Protein AF-A0A246BIR4-F1 (afdb_monomer)

Secondary structure (DSSP, 8-state):
-PPPHHHHHHHHHHHHHHTT-PPPHHHHHHHHHHHHHH--HHHHHHHHHHHHHH-SSPPPHHHHHHHHH---THHHHHHHHHHHHHHHHHTTS-SS-TT-HHHHHHHHHTTT--GGGS-GGGHHHHHHHHHHHHHHHHHHHHHHHSPPPTT----------

Nearest PDB structures (foldseek):
  7f9l-assembly2_B  TM=3.012E-01  e=2.178E+00  Plasmodium falciparum 3D7
  7f9k-assembly1_A  TM=2.376E-01  e=3.787E+00  Plasmodium falciparum 3D7
  4uiq-assembly2_A  TM=1.771E-01  e=5.956E+00  Bordetella pertussis Tohama I
  8a74-assembly1_B  TM=1.948E-01  e=8.469E+00  Phaedon cochleariae
  8wkn-assembly1_B  TM=1.681E-01  e=9.849E+00  Bacillus subtilis

Sequence (161 aa):
MPFSDAQFAAAWTVLEDRFSRKHNAQTVKIYRDILTAELTETQFADACRAAFRLDTFFPSPQRLIDLGTGSQGFHLQAIAAWDTCMDRMRRGEQITEPGSLERRLLNSVTHGQPLGHVETKQLDFLKKEFVTRYTSELAQQAAARTPALPGAPVEAPRVLQ

Organism: NCBI:txid223556

Mean predicted aligned error: 11.33 Å

Radius of gyration: 19.95 Å; Cα contacts (8 Å, |Δi|>4): 134; chains: 1; bounding box: 44×52×53 Å

Solvent-accessible surface area (backbone atoms only — not comparable to full-atom values): 9365 Å² total; per-residue (Å²): 104,62,57,51,71,69,56,50,51,56,55,48,52,54,49,29,60,77,61,75,46,89,74,57,73,65,58,52,48,52,45,48,58,53,46,50,76,78,31,39,38,70,26,45,56,48,7,52,54,46,42,71,74,72,48,94,60,82,73,51,66,67,53,37,50,22,53,28,71,68,44,60,54,55,59,54,49,24,47,53,53,50,52,51,30,52,51,27,48,75,70,72,45,81,49,54,57,87,93,36,69,65,40,56,46,48,33,60,68,48,74,65,47,60,75,92,75,56,61,74,90,48,47,68,58,43,51,51,54,42,25,53,51,44,23,49,52,51,51,50,52,53,55,71,68,46,79,77,70,92,80,69,79,80,80,69,82,81,76,85,125

pLDDT: mean 83.1, std 14.07, range [37.5, 94.5]

Structure (mmCIF, N/CA/C/O backbone):
data_AF-A0A246BIR4-F1
#
_entry.id   AF-A0A246BIR4-F1
#
loop_
_atom_site.group_PDB
_atom_site.id
_atom_site.type_symbol
_atom_site.label_atom_id
_atom_site.label_alt_id
_atom_site.label_comp_id
_atom_site.label_asym_id
_atom_site.label_entity_id
_atom_site.label_seq_id
_atom_site.pdbx_PDB_ins_code
_atom_site.Cartn_x
_atom_site.Cartn_y
_atom_site.Cartn_z
_atom_site.occupancy
_atom_site.B_iso_or_equiv
_atom_site.auth_seq_id
_atom_site.auth_comp_id
_atom_site.auth_asym_id
_atom_site.auth_atom_id
_atom_site.pdbx_PDB_model_num
ATOM 1 N N . MET A 1 1 ? 17.393 -7.042 -0.558 1.00 67.69 1 MET A N 1
ATOM 2 C CA . MET A 1 1 ? 18.131 -6.194 -1.516 1.00 67.69 1 MET A CA 1
ATOM 3 C C . MET A 1 1 ? 17.137 -5.613 -2.514 1.00 67.69 1 MET A C 1
ATOM 5 O O . MET A 1 1 ? 16.159 -6.307 -2.802 1.00 67.69 1 MET A O 1
ATOM 9 N N . PRO A 1 2 ? 17.328 -4.366 -2.978 1.00 82.75 2 PRO A N 1
ATOM 10 C CA . PRO A 1 2 ? 16.559 -3.820 -4.099 1.00 82.75 2 PRO A CA 1
ATOM 11 C C . PRO A 1 2 ? 16.845 -4.629 -5.374 1.00 82.75 2 PRO A C 1
ATOM 13 O O . PRO A 1 2 ? 17.940 -5.174 -5.516 1.00 82.75 2 PRO A O 1
ATOM 16 N N . PHE A 1 3 ? 15.877 -4.723 -6.288 1.00 87.75 3 PHE A N 1
ATOM 17 C CA . PHE A 1 3 ? 16.089 -5.388 -7.579 1.00 87.75 3 PHE A CA 1
ATOM 18 C C . PHE A 1 3 ? 16.989 -4.556 -8.501 1.00 87.75 3 PHE A C 1
ATOM 20 O O . PHE A 1 3 ? 17.036 -3.328 -8.433 1.00 87.75 3 PHE A O 1
ATOM 27 N N . SER A 1 4 ? 17.698 -5.245 -9.390 1.00 91.69 4 SER A N 1
ATOM 28 C CA . SE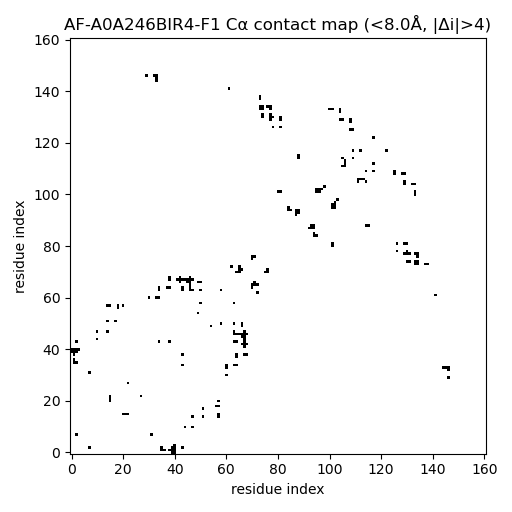R A 1 4 ? 18.564 -4.634 -10.402 1.00 91.69 4 SER A CA 1
ATOM 29 C C . SER A 1 4 ? 17.792 -4.126 -11.626 1.00 91.69 4 SER A C 1
ATOM 31 O O . SER A 1 4 ? 16.657 -4.528 -11.889 1.00 91.69 4 SER A O 1
ATOM 33 N N . ASP A 1 5 ? 18.452 -3.303 -12.445 1.00 90.12 5 ASP A N 1
ATOM 34 C CA . ASP A 1 5 ? 17.897 -2.802 -13.714 1.00 90.12 5 ASP A CA 1
ATOM 35 C C . ASP A 1 5 ? 17.547 -3.916 -14.689 1.00 90.12 5 ASP A C 1
ATOM 37 O O . ASP A 1 5 ? 16.509 -3.863 -15.346 1.00 90.12 5 ASP A O 1
ATOM 41 N N . ALA A 1 6 ? 18.389 -4.946 -14.755 1.00 90.81 6 ALA A N 1
ATOM 42 C CA . ALA A 1 6 ? 18.154 -6.097 -15.613 1.00 90.81 6 ALA A CA 1
ATOM 43 C C . ALA A 1 6 ? 16.886 -6.856 -15.194 1.00 90.81 6 ALA A C 1
ATOM 45 O O . ALA A 1 6 ? 16.100 -7.270 -16.044 1.00 90.81 6 ALA A O 1
ATOM 46 N N . GLN A 1 7 ? 16.658 -6.998 -13.885 1.00 89.62 7 GLN A N 1
ATOM 47 C CA . GLN A 1 7 ? 15.468 -7.659 -13.347 1.00 89.62 7 GLN A CA 1
ATOM 48 C C . GLN A 1 7 ? 14.208 -6.838 -13.582 1.00 89.62 7 GLN A C 1
ATOM 50 O O . GLN A 1 7 ? 13.193 -7.390 -14.011 1.00 89.62 7 GLN A O 1
ATOM 55 N N . PHE A 1 8 ? 14.285 -5.526 -13.352 1.00 94.19 8 PHE A N 1
ATOM 56 C CA . PHE A 1 8 ? 13.191 -4.621 -13.664 1.00 94.19 8 PHE A CA 1
ATOM 57 C C . PHE A 1 8 ? 12.835 -4.690 -15.149 1.00 94.19 8 PHE A C 1
ATOM 59 O O . PHE A 1 8 ? 11.683 -4.946 -15.479 1.00 94.19 8 PHE A O 1
ATOM 66 N N . ALA A 1 9 ? 13.816 -4.544 -16.043 1.00 92.75 9 ALA A N 1
ATOM 67 C CA . ALA A 1 9 ? 13.597 -4.586 -17.485 1.00 92.75 9 ALA A CA 1
ATOM 68 C C . ALA A 1 9 ? 12.977 -5.918 -17.936 1.00 92.75 9 ALA A C 1
ATOM 70 O O . ALA A 1 9 ? 11.997 -5.907 -18.677 1.00 92.75 9 ALA A O 1
ATOM 71 N N . ALA A 1 10 ? 13.486 -7.052 -17.442 1.00 92.12 10 ALA A N 1
ATOM 72 C CA . ALA A 1 10 ? 12.962 -8.372 -17.786 1.00 92.12 10 ALA A CA 1
ATOM 73 C C . ALA A 1 10 ? 11.492 -8.543 -17.369 1.00 92.12 10 ALA A C 1
ATOM 75 O O . ALA A 1 10 ? 10.660 -8.946 -18.182 1.00 92.12 10 ALA A O 1
ATOM 76 N N . ALA A 1 11 ? 11.152 -8.204 -16.122 1.00 91.69 11 ALA A N 1
ATOM 77 C CA . ALA A 1 11 ? 9.777 -8.296 -15.635 1.00 91.69 11 ALA A CA 1
ATOM 78 C C . ALA A 1 11 ? 8.852 -7.281 -16.327 1.00 91.69 11 ALA A C 1
ATOM 80 O O . ALA A 1 11 ? 7.709 -7.599 -16.657 1.00 91.69 11 ALA A O 1
ATOM 81 N N . TRP A 1 12 ? 9.359 -6.076 -16.597 1.00 93.50 12 TRP A N 1
ATOM 82 C CA . TRP A 1 12 ? 8.625 -5.022 -17.286 1.00 93.50 12 TRP A CA 1
ATOM 83 C C . TRP A 1 12 ? 8.251 -5.426 -18.711 1.00 93.50 12 TRP A C 1
ATOM 85 O O . TRP A 1 12 ? 7.091 -5.297 -19.090 1.00 93.50 12 TRP A O 1
ATOM 95 N N . THR A 1 13 ? 9.187 -5.998 -19.475 1.00 93.12 13 THR A N 1
ATOM 96 C CA . THR A 1 13 ? 8.918 -6.500 -20.832 1.00 93.12 13 THR A CA 1
ATOM 97 C C . THR A 1 13 ? 7.814 -7.558 -20.842 1.00 93.12 13 THR A C 1
ATOM 99 O O . THR A 1 13 ? 6.945 -7.514 -21.709 1.00 93.12 13 THR A O 1
ATOM 102 N N . VAL A 1 14 ? 7.790 -8.466 -19.860 1.00 91.50 14 VAL A N 1
ATOM 103 C CA . VAL A 1 14 ? 6.732 -9.486 -19.738 1.00 91.50 14 VAL A CA 1
ATOM 104 C C . VAL A 1 14 ? 5.358 -8.851 -19.499 1.00 91.50 14 VAL A C 1
ATOM 106 O O . VAL A 1 14 ? 4.364 -9.291 -20.077 1.00 91.50 14 VAL A O 1
ATOM 109 N N . LEU A 1 15 ? 5.283 -7.806 -18.670 1.00 93.50 15 LEU A N 1
ATOM 110 C CA . LEU A 1 15 ? 4.034 -7.078 -18.443 1.00 93.50 15 LEU A CA 1
ATOM 111 C C . LEU A 1 15 ? 3.600 -6.303 -19.697 1.00 93.50 15 LEU A C 1
ATOM 113 O O . LEU A 1 15 ? 2.435 -6.374 -20.087 1.00 93.50 15 LEU A O 1
ATOM 117 N N . GLU A 1 16 ? 4.510 -5.585 -20.357 1.00 94.38 16 GLU A N 1
ATOM 118 C CA . GLU A 1 16 ? 4.186 -4.837 -21.580 1.00 94.38 16 GLU A CA 1
ATOM 119 C C . GLU A 1 16 ? 3.678 -5.745 -22.702 1.00 94.38 16 GLU A C 1
ATOM 121 O O . GLU A 1 16 ? 2.726 -5.374 -23.393 1.00 94.38 16 GLU A O 1
ATOM 126 N N . ASP A 1 17 ? 4.256 -6.940 -22.841 1.00 93.06 17 ASP A N 1
ATOM 127 C CA . ASP A 1 17 ? 3.816 -7.961 -23.793 1.00 93.06 17 ASP A CA 1
ATOM 128 C C . ASP A 1 17 ? 2.402 -8.465 -23.460 1.00 93.06 17 ASP A C 1
ATOM 130 O O . ASP A 1 17 ? 1.475 -8.340 -24.267 1.00 93.06 17 ASP A O 1
ATOM 134 N N . ARG A 1 18 ? 2.188 -8.911 -22.214 1.00 93.62 18 ARG A N 1
ATOM 135 C CA . ARG A 1 18 ? 0.902 -9.443 -21.729 1.00 93.62 18 ARG A CA 1
ATOM 136 C C . ARG A 1 18 ? -0.271 -8.494 -21.931 1.00 93.62 18 ARG A C 1
ATOM 138 O O . ARG A 1 18 ? -1.386 -8.941 -22.213 1.00 93.62 18 ARG A O 1
ATOM 145 N N . PHE A 1 19 ? -0.041 -7.209 -21.698 1.00 93.31 19 PHE A N 1
ATOM 146 C CA . PHE A 1 19 ? -1.065 -6.170 -21.773 1.00 93.31 19 PHE A CA 1
ATOM 147 C C . PHE A 1 19 ? -1.014 -5.389 -23.092 1.00 93.31 19 PHE A C 1
ATOM 149 O O . PHE A 1 19 ? -1.788 -4.446 -23.259 1.00 93.31 19 PHE A O 1
ATOM 156 N N . SER A 1 20 ? -0.116 -5.764 -24.013 1.00 92.69 20 SER A N 1
ATOM 157 C CA . SER A 1 20 ? 0.098 -5.117 -25.313 1.00 92.69 20 SER A CA 1
ATOM 158 C C . SER A 1 20 ? 0.218 -3.592 -25.208 1.00 92.69 20 SER A C 1
ATOM 160 O O . SER A 1 20 ? -0.353 -2.842 -26.003 1.00 92.69 20 SER A O 1
ATOM 162 N N . ARG A 1 21 ? 0.946 -3.115 -24.191 1.00 89.31 21 ARG A N 1
ATOM 163 C CA . ARG A 1 21 ? 1.041 -1.692 -23.851 1.00 89.31 21 ARG A CA 1
ATOM 164 C C . ARG A 1 21 ? 2.490 -1.283 -23.663 1.00 89.31 21 ARG A C 1
ATOM 166 O O . ARG A 1 21 ? 3.138 -1.717 -22.720 1.00 89.31 21 ARG A O 1
ATOM 173 N N . LYS A 1 22 ? 2.963 -0.394 -24.536 1.00 90.38 22 LYS A N 1
ATOM 174 C CA . LYS A 1 22 ? 4.280 0.235 -24.410 1.00 90.38 22 LYS A CA 1
ATOM 175 C C . LYS A 1 22 ? 4.178 1.524 -23.611 1.00 90.38 22 LYS A C 1
ATOM 177 O O . LYS A 1 22 ? 3.310 2.355 -23.885 1.00 90.38 22 LYS A O 1
ATOM 182 N N . HIS A 1 23 ? 5.083 1.706 -22.663 1.00 90.62 23 HIS A N 1
ATOM 183 C CA . HIS A 1 23 ? 5.190 2.927 -21.878 1.00 90.62 23 HIS A CA 1
ATOM 184 C C . HIS A 1 23 ? 6.371 3.772 -22.351 1.00 90.62 23 HIS A C 1
ATOM 186 O O . HIS A 1 23 ? 7.373 3.268 -22.853 1.00 90.62 23 HIS A O 1
ATOM 192 N N . ASN A 1 24 ? 6.252 5.092 -22.206 1.00 92.69 24 ASN A N 1
ATOM 193 C CA . ASN A 1 24 ? 7.374 5.980 -22.486 1.00 92.69 24 ASN A CA 1
ATOM 194 C C . ASN A 1 24 ? 8.444 5.858 -21.385 1.00 92.69 24 ASN A C 1
ATOM 196 O O . ASN A 1 24 ? 8.158 5.445 -20.259 1.00 92.69 24 ASN A O 1
ATOM 200 N N . ALA A 1 25 ? 9.670 6.280 -21.694 1.00 90.69 25 ALA A N 1
ATOM 201 C CA . ALA A 1 25 ? 10.805 6.150 -20.781 1.00 90.69 25 ALA A CA 1
ATOM 202 C C . ALA A 1 25 ? 10.591 6.840 -19.418 1.00 90.69 25 ALA A C 1
ATOM 204 O O . ALA A 1 25 ? 11.073 6.345 -18.401 1.00 90.69 25 ALA A O 1
ATOM 205 N N . GLN A 1 26 ? 9.850 7.954 -19.368 1.00 91.19 26 GLN A N 1
ATOM 206 C CA . GLN A 1 26 ? 9.568 8.653 -18.110 1.00 91.19 26 GLN A CA 1
ATOM 207 C C . GLN A 1 26 ? 8.618 7.856 -17.213 1.00 91.19 26 GLN A C 1
ATOM 209 O O . GLN A 1 26 ? 8.870 7.737 -16.017 1.00 91.19 26 GLN A O 1
ATOM 214 N N . THR A 1 27 ? 7.561 7.265 -17.775 1.00 90.38 27 TH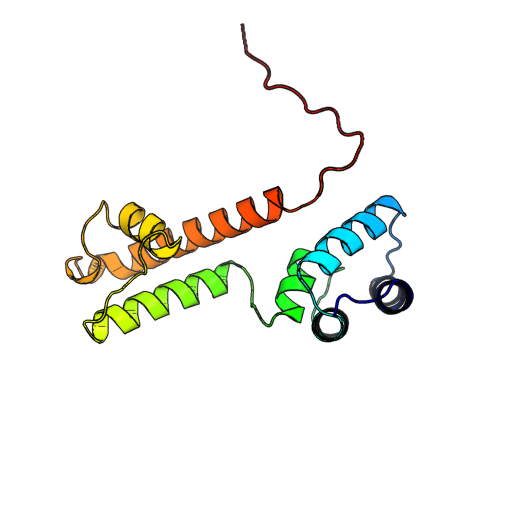R A N 1
ATOM 215 C CA . THR A 1 27 ? 6.641 6.396 -17.032 1.00 90.38 27 THR A CA 1
ATOM 216 C C . THR A 1 27 ? 7.375 5.181 -16.479 1.00 90.38 27 THR A C 1
ATOM 218 O O . THR A 1 27 ? 7.234 4.875 -15.299 1.00 90.38 27 THR A O 1
ATOM 221 N N . VAL A 1 28 ? 8.205 4.533 -17.301 1.00 93.62 28 VAL A N 1
ATOM 222 C CA . VAL A 1 28 ? 9.010 3.375 -16.884 1.00 93.62 28 VAL A CA 1
ATOM 223 C C . VAL A 1 28 ? 9.949 3.746 -15.731 1.00 93.62 28 VAL A C 1
ATOM 225 O O . VAL A 1 28 ? 10.034 3.016 -14.744 1.00 93.62 28 VAL A O 1
ATOM 228 N N . LYS A 1 29 ? 10.592 4.918 -15.808 1.00 92.25 29 LYS A N 1
ATOM 229 C CA . LYS A 1 29 ? 11.452 5.435 -14.737 1.00 92.25 29 LYS A CA 1
ATOM 230 C C . LYS A 1 29 ? 10.685 5.660 -13.430 1.00 92.25 29 LYS A C 1
ATOM 232 O O . LYS A 1 29 ? 11.141 5.199 -12.391 1.00 92.25 29 LYS A O 1
ATOM 237 N N . ILE A 1 30 ? 9.512 6.298 -13.475 1.00 92.44 30 ILE A N 1
ATOM 238 C CA . ILE A 1 30 ? 8.689 6.531 -12.274 1.00 92.44 30 ILE A CA 1
ATOM 239 C C . ILE A 1 30 ? 8.260 5.213 -11.631 1.00 92.44 30 ILE A C 1
ATOM 241 O O . ILE A 1 30 ? 8.355 5.071 -10.414 1.00 92.44 30 ILE A O 1
ATOM 245 N N . TYR A 1 31 ? 7.818 4.240 -12.435 1.00 94.50 31 TYR A N 1
ATOM 246 C CA . TYR A 1 31 ? 7.484 2.909 -11.924 1.00 94.50 31 TYR A CA 1
ATOM 247 C C . TYR A 1 31 ? 8.663 2.291 -11.187 1.00 94.50 31 TYR A C 1
ATOM 249 O O . TYR A 1 31 ? 8.507 1.822 -10.063 1.00 94.50 31 TYR A O 1
ATOM 257 N N . ARG A 1 32 ? 9.848 2.320 -11.798 1.00 93.81 32 ARG A N 1
ATOM 258 C CA . ARG A 1 32 ? 11.055 1.778 -11.182 1.00 93.81 32 ARG A CA 1
ATOM 259 C C . ARG A 1 32 ? 11.375 2.477 -9.863 1.00 93.81 32 ARG A C 1
ATOM 261 O O . ARG A 1 32 ? 11.613 1.788 -8.876 1.00 93.81 32 ARG A O 1
ATOM 268 N N . ASP A 1 33 ? 11.367 3.806 -9.839 1.00 92.75 33 ASP A N 1
ATOM 269 C CA . ASP A 1 33 ? 11.743 4.586 -8.656 1.00 92.75 33 ASP A CA 1
ATOM 270 C C . ASP A 1 33 ? 10.800 4.303 -7.471 1.00 92.75 33 ASP A C 1
ATOM 272 O O . ASP A 1 33 ? 11.272 4.063 -6.361 1.00 92.75 33 ASP A O 1
ATOM 276 N N . ILE A 1 34 ? 9.486 4.223 -7.716 1.00 92.31 34 ILE A N 1
ATOM 277 C CA . ILE A 1 34 ? 8.488 3.861 -6.694 1.00 92.31 34 ILE A CA 1
ATOM 278 C C . ILE A 1 34 ? 8.697 2.423 -6.204 1.00 92.31 34 ILE A C 1
ATOM 280 O O . ILE A 1 34 ? 8.762 2.170 -5.004 1.00 92.31 34 ILE A O 1
ATOM 284 N N . LEU A 1 35 ? 8.804 1.463 -7.127 1.00 94.06 35 LEU A N 1
ATOM 285 C CA . LEU A 1 35 ? 8.857 0.044 -6.771 1.00 94.06 35 LEU A CA 1
ATOM 286 C C . LEU A 1 35 ? 10.165 -0.332 -6.074 1.00 94.06 35 LEU A C 1
ATOM 288 O O . LEU A 1 35 ? 10.150 -1.169 -5.182 1.00 94.06 35 LEU A O 1
ATOM 292 N N . THR A 1 36 ? 11.282 0.303 -6.431 1.00 93.31 36 THR A N 1
ATOM 293 C CA . THR A 1 36 ? 12.586 0.037 -5.798 1.00 93.31 36 THR A CA 1
ATOM 294 C C . THR A 1 36 ? 12.618 0.523 -4.348 1.00 93.31 3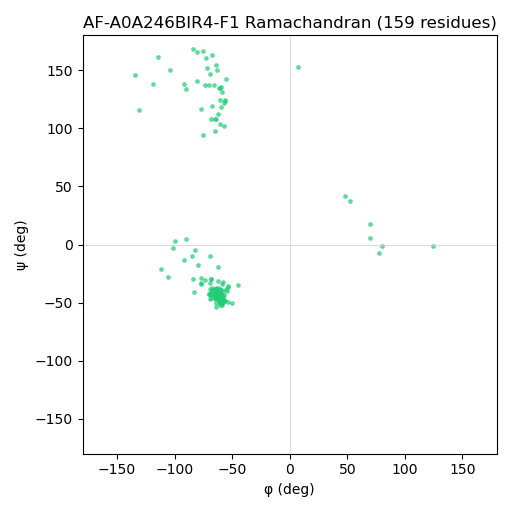6 THR A C 1
ATOM 296 O O . THR A 1 36 ? 13.329 -0.050 -3.526 1.00 93.31 36 THR A O 1
ATOM 299 N N . ALA A 1 37 ? 11.856 1.574 -4.027 1.00 89.38 37 ALA A N 1
ATOM 300 C CA . ALA A 1 37 ? 11.766 2.111 -2.673 1.00 89.38 37 ALA A CA 1
ATOM 301 C C . ALA A 1 37 ? 10.952 1.213 -1.725 1.00 89.38 37 ALA A C 1
ATOM 303 O O . ALA A 1 37 ? 11.236 1.178 -0.531 1.00 89.38 37 ALA A O 1
ATOM 304 N N . GLU A 1 38 ? 9.958 0.492 -2.250 1.00 86.44 38 GLU A N 1
ATOM 305 C CA . GLU A 1 38 ? 8.960 -0.219 -1.437 1.00 86.44 38 GLU A CA 1
ATOM 306 C C . GLU A 1 38 ? 9.081 -1.753 -1.527 1.00 86.44 38 GLU A C 1
ATOM 308 O O . GLU A 1 38 ? 8.614 -2.461 -0.636 1.00 86.44 38 GLU A O 1
ATOM 313 N N . LEU A 1 39 ? 9.714 -2.295 -2.576 1.00 87.56 39 LEU A N 1
ATOM 314 C CA . LEU A 1 39 ? 9.814 -3.737 -2.811 1.00 87.56 39 LEU A CA 1
ATOM 315 C C . LEU A 1 39 ? 11.258 -4.238 -2.831 1.00 87.56 39 LEU A C 1
ATOM 317 O O . LEU A 1 39 ? 12.153 -3.679 -3.466 1.00 87.56 39 LEU A O 1
ATOM 321 N N . THR A 1 40 ? 11.463 -5.386 -2.193 1.00 89.12 40 THR A N 1
ATOM 322 C CA . THR A 1 40 ? 12.656 -6.207 -2.406 1.00 89.12 40 THR A CA 1
ATOM 323 C C . THR A 1 40 ? 12.578 -6.956 -3.735 1.00 89.12 40 THR A C 1
ATOM 325 O O . THR A 1 40 ? 11.517 -7.086 -4.346 1.00 89.12 40 THR A O 1
ATOM 328 N N . GLU A 1 41 ? 13.712 -7.500 -4.165 1.00 87.38 41 GLU A N 1
ATOM 329 C CA . GLU A 1 41 ? 13.822 -8.310 -5.379 1.00 87.38 41 GLU A CA 1
ATOM 330 C C . GLU A 1 41 ? 12.779 -9.431 -5.482 1.00 87.38 41 GLU A C 1
ATOM 332 O O . GLU A 1 41 ? 12.078 -9.536 -6.490 1.00 87.38 41 GLU A O 1
ATOM 337 N N . THR A 1 42 ? 12.632 -10.236 -4.430 1.00 85.06 42 THR A N 1
ATOM 338 C CA . THR A 1 42 ? 11.679 -11.351 -4.397 1.00 85.06 42 THR A CA 1
ATOM 339 C C . THR A 1 42 ? 10.240 -10.854 -4.481 1.00 85.06 42 THR A C 1
ATOM 341 O O . THR A 1 42 ? 9.453 -11.367 -5.272 1.00 85.06 42 THR A O 1
ATOM 344 N N . GLN A 1 43 ? 9.914 -9.798 -3.730 1.00 87.25 43 GLN A N 1
ATOM 345 C CA . GLN A 1 43 ? 8.568 -9.224 -3.705 1.00 87.25 43 GLN A CA 1
ATOM 346 C C . GLN A 1 43 ? 8.172 -8.623 -5.055 1.00 87.25 43 GLN A C 1
ATOM 348 O O . GLN A 1 43 ? 7.038 -8.790 -5.491 1.00 87.25 43 GLN A O 1
ATOM 353 N N . PHE A 1 44 ? 9.096 -7.953 -5.746 1.00 92.31 44 PHE A N 1
ATOM 354 C CA . PHE A 1 44 ? 8.840 -7.426 -7.083 1.00 92.31 44 PHE A CA 1
ATOM 355 C C . PHE A 1 44 ? 8.604 -8.548 -8.103 1.00 92.31 44 PHE A C 1
ATOM 357 O O . PHE A 1 44 ? 7.641 -8.492 -8.870 1.00 92.31 44 PHE A O 1
ATOM 364 N N . ALA A 1 45 ? 9.424 -9.603 -8.081 1.00 86.81 45 ALA A N 1
ATOM 365 C CA . ALA A 1 45 ? 9.243 -10.744 -8.975 1.00 86.81 45 ALA A CA 1
ATOM 366 C C . ALA A 1 45 ? 7.881 -11.429 -8.762 1.00 86.81 45 ALA A C 1
ATOM 368 O O . ALA A 1 45 ? 7.183 -11.752 -9.730 1.00 86.81 45 ALA A O 1
ATOM 369 N N . ASP A 1 46 ? 7.480 -11.613 -7.506 1.00 84.50 46 ASP A N 1
ATOM 370 C CA . ASP A 1 46 ? 6.196 -12.216 -7.159 1.00 84.50 46 ASP A CA 1
ATOM 371 C C . ASP A 1 46 ? 5.019 -11.297 -7.507 1.00 84.50 46 ASP A C 1
ATOM 373 O O . ASP A 1 46 ? 4.031 -11.770 -8.075 1.00 84.50 46 ASP A O 1
ATOM 377 N N . ALA A 1 47 ? 5.157 -9.983 -7.301 1.00 89.88 47 ALA A N 1
ATOM 378 C CA . ALA A 1 47 ? 4.177 -8.986 -7.727 1.00 89.88 47 ALA A CA 1
ATOM 379 C C . ALA A 1 47 ? 3.910 -9.045 -9.234 1.00 89.88 47 ALA A C 1
ATOM 381 O O . ALA A 1 47 ? 2.756 -9.099 -9.659 1.00 89.88 47 ALA A O 1
ATOM 382 N N . CYS A 1 48 ? 4.965 -9.070 -10.053 1.00 91.31 48 CYS A N 1
ATOM 383 C CA . CYS A 1 48 ? 4.837 -9.128 -11.507 1.00 91.31 48 CYS A CA 1
ATOM 384 C C . CYS A 1 48 ? 4.164 -10.426 -11.970 1.00 91.31 48 CYS A C 1
ATOM 386 O O . CYS A 1 48 ? 3.287 -10.382 -12.833 1.00 91.31 48 CYS A O 1
ATOM 388 N N . ARG A 1 49 ? 4.514 -11.577 -11.376 1.00 86.69 49 ARG A N 1
ATOM 389 C CA . ARG A 1 49 ? 3.852 -12.861 -11.676 1.00 86.69 49 ARG A CA 1
ATOM 390 C C . ARG A 1 49 ? 2.379 -12.849 -11.278 1.00 86.69 49 ARG A C 1
ATOM 392 O O . ARG A 1 49 ? 1.536 -13.339 -12.030 1.00 86.69 49 ARG A O 1
ATOM 399 N N . ALA A 1 50 ? 2.067 -12.294 -10.111 1.00 84.19 50 ALA A N 1
ATOM 400 C CA . ALA A 1 50 ? 0.699 -12.186 -9.633 1.00 84.19 50 ALA A CA 1
ATOM 401 C C . ALA A 1 50 ? -0.128 -11.258 -10.532 1.00 84.19 50 ALA A C 1
ATOM 403 O O . ALA A 1 50 ? -1.215 -11.648 -10.952 1.00 84.19 50 ALA A O 1
ATOM 404 N N . ALA A 1 51 ? 0.406 -10.095 -10.910 1.00 89.25 51 ALA A N 1
ATOM 405 C CA . ALA A 1 51 ? -0.266 -9.157 -11.805 1.00 89.25 51 ALA A CA 1
ATOM 406 C C . ALA A 1 51 ? -0.508 -9.770 -13.190 1.00 89.25 51 ALA A C 1
ATOM 408 O O . ALA A 1 51 ? -1.617 -9.695 -13.710 1.00 89.25 51 ALA A O 1
ATOM 409 N N . PHE A 1 52 ? 0.488 -10.462 -13.755 1.00 87.38 52 PHE A N 1
ATOM 410 C CA . PHE A 1 52 ? 0.349 -11.171 -15.031 1.00 87.38 52 PHE A CA 1
ATOM 411 C C . PHE A 1 52 ? -0.816 -12.176 -15.023 1.00 87.38 52 PHE A C 1
ATOM 413 O O . PHE A 1 52 ? -1.511 -12.344 -16.030 1.00 87.38 52 PHE A O 1
ATOM 420 N N . ARG A 1 53 ? -1.019 -12.860 -13.890 1.00 81.62 53 ARG A N 1
ATOM 421 C CA . ARG A 1 53 ? -2.048 -13.893 -13.724 1.00 81.62 53 ARG A CA 1
ATOM 422 C C . ARG A 1 53 ? -3.426 -13.326 -13.390 1.00 81.62 53 ARG A C 1
ATOM 424 O O . ARG A 1 53 ? -4.420 -13.882 -13.848 1.00 81.62 53 ARG A O 1
ATOM 431 N N . LEU A 1 54 ? -3.486 -12.317 -12.528 1.00 83.38 54 LEU A N 1
ATOM 432 C CA . LEU A 1 54 ? -4.716 -11.909 -11.846 1.00 83.38 54 LEU A CA 1
ATOM 433 C C . LEU A 1 54 ? -5.312 -10.617 -12.396 1.00 83.38 54 LEU A C 1
ATOM 435 O O . LEU A 1 54 ? -6.523 -10.433 -12.294 1.00 83.38 54 LEU A O 1
ATOM 439 N N . ASP A 1 55 ? -4.491 -9.726 -12.948 1.00 86.38 55 ASP A N 1
ATOM 440 C CA . ASP A 1 55 ? -4.961 -8.407 -13.346 1.00 86.38 55 ASP A CA 1
ATOM 441 C C . ASP A 1 55 ? -5.431 -8.400 -14.809 1.00 86.38 55 ASP A C 1
ATOM 443 O O . ASP A 1 55 ? -4.823 -8.979 -15.713 1.00 86.38 55 ASP A O 1
ATOM 447 N N . THR A 1 56 ? -6.548 -7.713 -15.044 1.00 88.31 56 THR A N 1
ATOM 448 C CA . THR A 1 56 ? -7.122 -7.513 -16.384 1.00 88.31 56 THR A CA 1
ATOM 449 C C . THR A 1 56 ? -6.479 -6.330 -17.109 1.00 88.31 56 THR A C 1
ATOM 451 O O . THR A 1 56 ? -6.385 -6.325 -18.335 1.00 88.31 56 THR A O 1
ATOM 454 N N . PHE A 1 57 ? -6.025 -5.329 -16.355 1.00 89.94 57 PHE A N 1
ATOM 455 C CA . PHE A 1 57 ? -5.397 -4.110 -16.862 1.00 89.94 57 PHE A CA 1
ATOM 456 C C . PHE A 1 57 ? -3.938 -4.038 -16.424 1.00 89.94 57 PHE A C 1
ATOM 458 O O . PHE A 1 57 ? -3.554 -4.679 -15.448 1.00 89.94 57 PHE A O 1
ATOM 465 N N . PHE A 1 58 ? -3.146 -3.213 -17.117 1.00 92.88 58 PHE A N 1
ATOM 466 C CA . PHE A 1 58 ? -1.762 -2.978 -16.716 1.00 92.88 58 PHE A CA 1
ATOM 467 C C . PHE A 1 58 ? -1.723 -2.468 -15.262 1.00 92.88 58 PHE A C 1
ATOM 469 O O . PHE A 1 58 ? -2.406 -1.481 -14.957 1.00 92.88 58 PHE A O 1
ATOM 476 N N . PRO A 1 59 ? -0.974 -3.130 -14.365 1.00 91.25 59 PRO A N 1
ATOM 477 C CA . PRO A 1 59 ? -1.039 -2.857 -12.936 1.00 91.25 59 PRO A CA 1
ATOM 478 C C . PRO A 1 59 ? -0.421 -1.497 -12.614 1.00 91.25 59 PRO A C 1
ATOM 480 O O . PRO A 1 59 ? 0.643 -1.162 -13.126 1.00 91.25 59 PRO A O 1
ATOM 483 N N . SER A 1 60 ? -1.065 -0.728 -11.734 1.00 92.25 60 SER A N 1
ATOM 484 C CA . SER A 1 60 ? -0.474 0.498 -11.183 1.00 92.25 60 SER A CA 1
ATOM 485 C C . SER A 1 60 ? 0.730 0.178 -10.278 1.00 92.25 60 SER A C 1
ATOM 487 O O . SER A 1 60 ? 0.842 -0.956 -9.797 1.00 92.25 60 SER A O 1
ATOM 489 N N . PRO A 1 61 ? 1.610 1.152 -9.958 1.00 92.12 61 PRO A N 1
ATOM 4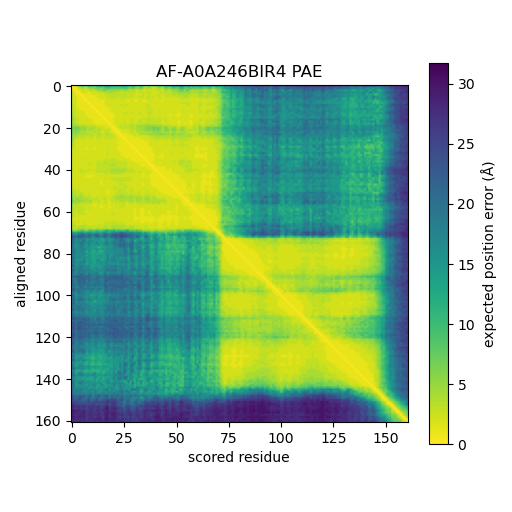90 C CA . PRO A 1 61 ? 2.711 0.911 -9.025 1.00 92.12 61 PRO A CA 1
ATOM 491 C C . PRO A 1 61 ? 2.202 0.425 -7.664 1.00 92.12 61 PRO A C 1
ATOM 493 O O . PRO A 1 61 ? 2.708 -0.559 -7.134 1.00 92.12 61 PRO A O 1
ATOM 496 N N . GLN A 1 62 ? 1.130 1.039 -7.146 1.00 87.31 62 GLN A N 1
ATOM 497 C CA . GLN A 1 62 ? 0.520 0.618 -5.883 1.00 87.31 62 GLN A CA 1
ATOM 498 C C . GLN A 1 62 ? -0.013 -0.815 -5.952 1.00 87.31 62 GLN A C 1
ATOM 500 O O . GLN A 1 62 ? 0.166 -1.581 -5.014 1.00 87.31 62 GLN A O 1
ATOM 505 N N . ARG A 1 63 ? -0.613 -1.213 -7.081 1.00 88.19 63 ARG A N 1
ATOM 506 C CA . ARG A 1 63 ? -1.092 -2.585 -7.262 1.00 88.19 63 ARG A CA 1
ATOM 507 C C . ARG A 1 63 ? 0.053 -3.597 -7.210 1.00 88.19 63 ARG A C 1
ATOM 509 O O . ARG A 1 63 ? -0.101 -4.649 -6.600 1.00 88.19 63 ARG A O 1
ATOM 516 N N . LEU A 1 64 ? 1.199 -3.284 -7.811 1.00 91.38 64 LEU A N 1
ATOM 517 C CA . LEU A 1 64 ? 2.390 -4.133 -7.717 1.00 91.38 64 LEU A CA 1
ATOM 518 C C . LEU A 1 64 ? 2.943 -4.178 -6.286 1.00 91.38 64 LEU A C 1
ATOM 520 O O . LEU A 1 64 ? 3.322 -5.251 -5.824 1.00 91.38 64 LEU A O 1
ATOM 524 N N . ILE A 1 65 ? 2.931 -3.060 -5.556 1.00 89.31 65 ILE A N 1
ATOM 525 C CA . ILE A 1 65 ? 3.328 -3.032 -4.138 1.00 89.31 65 ILE A CA 1
ATOM 526 C C . ILE A 1 65 ? 2.426 -3.944 -3.303 1.00 89.31 65 ILE A C 1
ATOM 528 O O . ILE A 1 65 ? 2.915 -4.779 -2.539 1.00 89.31 65 ILE A O 1
ATOM 532 N N . ASP A 1 66 ? 1.114 -3.831 -3.489 1.00 83.94 66 ASP A N 1
ATOM 533 C CA . ASP A 1 66 ? 0.110 -4.633 -2.791 1.00 83.94 66 ASP A CA 1
ATOM 534 C C . ASP A 1 66 ? 0.318 -6.136 -3.048 1.00 83.94 66 ASP A C 1
ATOM 536 O O . ASP A 1 66 ? 0.337 -6.950 -2.123 1.00 83.94 66 ASP A O 1
ATOM 540 N N . LEU A 1 67 ? 0.541 -6.511 -4.312 1.00 84.69 67 LEU A N 1
ATOM 541 C CA . LEU A 1 67 ? 0.788 -7.899 -4.703 1.00 84.69 67 LEU A CA 1
ATOM 542 C C . LEU A 1 67 ? 2.122 -8.438 -4.163 1.00 84.69 67 LEU A C 1
ATOM 544 O O . LEU A 1 67 ? 2.177 -9.590 -3.742 1.00 84.69 67 LEU A O 1
ATOM 548 N N . GLY A 1 68 ? 3.181 -7.625 -4.156 1.00 84.88 68 GLY A N 1
ATOM 549 C CA . GLY A 1 68 ? 4.520 -8.044 -3.728 1.00 84.88 68 GLY A CA 1
ATOM 550 C C . GLY A 1 68 ? 4.689 -8.134 -2.216 1.00 84.88 68 GLY A C 1
ATOM 551 O O . GLY A 1 68 ? 5.401 -8.999 -1.716 1.00 84.88 68 GLY A O 1
ATOM 552 N N . THR A 1 69 ? 4.020 -7.262 -1.468 1.00 81.06 69 THR A N 1
ATOM 553 C CA . THR A 1 69 ? 4.050 -7.277 0.004 1.00 81.06 69 THR A CA 1
ATOM 554 C C . THR A 1 69 ? 3.034 -8.247 0.606 1.00 81.06 69 THR A C 1
ATOM 556 O O . THR A 1 69 ? 3.053 -8.477 1.812 1.00 81.06 69 THR A O 1
ATOM 559 N N . GLY A 1 70 ? 2.123 -8.795 -0.207 1.00 66.19 70 GLY A N 1
ATOM 560 C CA . GLY A 1 70 ? 0.949 -9.521 0.281 1.00 66.19 70 GLY A CA 1
ATOM 561 C C . GLY A 1 70 ? -0.079 -8.612 0.961 1.00 66.19 70 GLY A C 1
ATOM 562 O O . GLY A 1 70 ? -1.080 -9.102 1.490 1.00 66.19 70 GLY A O 1
ATOM 563 N N . SER A 1 71 ? 0.140 -7.294 0.935 1.00 61.34 71 SER A N 1
ATOM 564 C CA . SER A 1 71 ? -0.793 -6.306 1.454 1.00 61.34 71 SER A CA 1
ATOM 565 C C . SER A 1 71 ? -1.932 -6.173 0.461 1.00 61.34 71 SER A C 1
ATOM 567 O O . SER A 1 71 ? -1.861 -5.425 -0.507 1.00 61.34 71 SER A O 1
ATOM 569 N N . GLN A 1 72 ? -3.010 -6.915 0.678 1.00 60.38 72 GLN A N 1
ATOM 570 C CA . GLN A 1 72 ? -4.231 -6.683 -0.079 1.00 60.38 72 GLN A CA 1
ATOM 571 C C . GLN A 1 72 ? -4.662 -5.238 0.213 1.00 60.38 72 GLN A C 1
ATOM 573 O O . GLN A 1 72 ? -4.824 -4.934 1.384 1.00 60.38 72 GLN A O 1
ATOM 578 N N . GLY A 1 73 ? -4.726 -4.379 -0.817 1.00 68.81 73 GLY A N 1
ATOM 579 C CA . GLY A 1 73 ? -5.120 -2.954 -0.876 1.00 68.81 73 GLY A CA 1
ATOM 580 C C . GLY A 1 73 ? -5.391 -2.148 0.407 1.00 68.81 73 GLY A C 1
ATOM 581 O O . GLY A 1 73 ? -5.905 -2.640 1.401 1.00 68.81 73 GLY A O 1
ATOM 582 N N . PHE A 1 74 ? -5.195 -0.828 0.357 1.00 76.81 74 PHE A N 1
ATOM 583 C CA . PHE A 1 74 ? -5.429 0.082 1.498 1.00 76.81 74 PHE A CA 1
ATOM 584 C C . PHE A 1 74 ? -6.741 -0.151 2.276 1.00 76.81 74 PHE A C 1
ATOM 586 O O . PHE A 1 74 ? -6.758 -0.034 3.498 1.00 76.81 74 PHE A O 1
ATOM 593 N N . HIS A 1 75 ? -7.819 -0.550 1.593 1.00 79.69 75 HIS A N 1
ATOM 594 C CA . HIS A 1 75 ? -9.093 -0.893 2.229 1.00 79.69 75 HIS A CA 1
ATOM 595 C C . HIS A 1 75 ? -9.028 -2.131 3.143 1.00 79.69 75 HIS A C 1
ATOM 597 O O . HIS A 1 75 ? -9.587 -2.123 4.237 1.00 79.69 75 HIS A O 1
ATOM 603 N N . LEU A 1 76 ? -8.343 -3.197 2.725 1.00 77.31 76 LEU A N 1
ATOM 604 C CA . LEU A 1 76 ? -8.209 -4.416 3.526 1.00 77.31 76 LEU A CA 1
ATOM 605 C C . LEU A 1 76 ? -7.181 -4.237 4.645 1.00 77.31 76 LEU A C 1
ATOM 607 O O . LEU A 1 76 ? -7.411 -4.734 5.745 1.00 77.31 76 LEU A O 1
ATOM 611 N N . GLN A 1 77 ? -6.124 -3.450 4.417 1.00 82.88 77 GLN A N 1
ATOM 612 C CA . GLN A 1 77 ? -5.237 -2.998 5.497 1.00 82.88 77 GLN A CA 1
ATOM 613 C C . GLN A 1 77 ? -6.019 -2.235 6.573 1.00 82.88 77 GLN A C 1
ATOM 615 O O . GLN A 1 77 ? -5.873 -2.507 7.762 1.00 82.88 77 GLN A O 1
ATOM 620 N N . ALA A 1 78 ? -6.912 -1.333 6.162 1.00 87.44 78 ALA A N 1
ATOM 621 C CA . ALA A 1 78 ? -7.761 -0.591 7.082 1.00 87.44 78 ALA A CA 1
ATOM 622 C C . ALA A 1 78 ? -8.732 -1.498 7.864 1.00 87.44 78 ALA A C 1
ATOM 624 O O . ALA A 1 78 ? -8.947 -1.284 9.059 1.00 87.44 78 ALA A O 1
ATOM 625 N N . ILE A 1 79 ? -9.291 -2.535 7.226 1.00 89.69 79 ILE A N 1
ATOM 626 C CA . ILE A 1 79 ? -10.119 -3.544 7.907 1.00 89.69 79 ILE A CA 1
ATOM 627 C C . ILE A 1 79 ? -9.286 -4.336 8.924 1.00 89.69 79 ILE A C 1
ATOM 629 O O . ILE A 1 79 ? -9.706 -4.467 10.072 1.00 89.69 79 ILE A O 1
ATOM 633 N N . ALA A 1 80 ? -8.098 -4.807 8.544 1.00 89.31 80 ALA A N 1
ATOM 634 C CA . ALA A 1 80 ? -7.214 -5.559 9.434 1.00 89.31 80 ALA A CA 1
ATOM 635 C C . ALA A 1 80 ? -6.760 -4.724 10.645 1.00 89.31 80 ALA A C 1
ATOM 637 O O . ALA A 1 80 ? -6.712 -5.230 11.770 1.00 89.31 80 ALA A O 1
ATOM 638 N N . ALA A 1 81 ? -6.481 -3.433 10.440 1.00 91.31 81 ALA A N 1
ATOM 639 C CA . ALA A 1 81 ? -6.155 -2.497 11.512 1.00 91.31 81 ALA A CA 1
ATOM 640 C C . ALA A 1 81 ? -7.330 -2.323 12.489 1.00 91.31 81 ALA A C 1
ATOM 642 O O . ALA A 1 81 ? -7.137 -2.373 13.707 1.00 91.31 81 ALA A O 1
ATOM 643 N N . TRP A 1 82 ? -8.557 -2.182 11.971 1.00 93.25 82 TRP A N 1
ATOM 644 C CA . TRP A 1 82 ? -9.764 -2.131 12.798 1.00 93.25 82 TRP A CA 1
ATOM 645 C C . TRP A 1 82 ? -9.957 -3.414 13.611 1.00 93.25 82 TRP A C 1
ATOM 647 O O . TRP A 1 82 ? -10.156 -3.354 14.825 1.00 93.25 82 TRP A O 1
ATOM 657 N N . ASP A 1 83 ? -9.871 -4.576 12.964 1.00 93.31 83 ASP A N 1
ATOM 658 C CA . ASP A 1 83 ? -10.092 -5.866 13.619 1.00 93.31 83 ASP A CA 1
ATOM 659 C C . ASP A 1 83 ? -9.029 -6.119 14.709 1.00 93.31 83 ASP A C 1
ATOM 661 O O . ASP A 1 83 ? -9.370 -6.540 15.813 1.00 93.31 83 ASP A O 1
ATOM 665 N N . THR A 1 84 ? -7.772 -5.721 14.474 1.00 93.69 84 THR A N 1
ATOM 666 C CA . THR A 1 84 ? -6.701 -5.754 15.490 1.00 93.69 84 THR A CA 1
ATOM 667 C C . THR A 1 84 ? -7.035 -4.885 16.706 1.00 93.69 84 THR A C 1
ATOM 669 O O . THR A 1 84 ? -6.842 -5.309 17.849 1.00 93.69 84 THR A O 1
ATOM 672 N N . CYS A 1 85 ? -7.560 -3.674 16.490 1.00 92.00 85 CYS A N 1
ATOM 673 C CA . CYS A 1 85 ? -7.992 -2.794 17.578 1.00 92.00 85 CYS A CA 1
ATOM 674 C C . CYS A 1 85 ? -9.142 -3.422 18.382 1.00 92.00 85 CYS A C 1
ATOM 676 O O . CYS A 1 85 ? -9.117 -3.416 19.615 1.00 92.00 85 CYS A O 1
ATOM 678 N N . MET A 1 86 ? -10.128 -4.007 17.698 1.00 92.31 86 MET A N 1
ATOM 679 C CA . MET A 1 86 ? -11.251 -4.697 18.336 1.00 92.31 86 MET A CA 1
ATOM 680 C C . MET A 1 86 ? -10.799 -5.917 19.142 1.00 92.31 86 MET A C 1
ATOM 682 O O . MET A 1 86 ? -11.302 -6.140 20.242 1.00 92.31 86 MET A O 1
ATOM 686 N N . ASP A 1 87 ? -9.836 -6.687 18.642 1.00 92.38 87 ASP A N 1
ATOM 687 C CA . ASP A 1 87 ? -9.302 -7.849 19.351 1.00 92.38 87 ASP A CA 1
ATOM 688 C C . ASP A 1 87 ? -8.525 -7.454 20.607 1.00 92.38 87 ASP A C 1
ATOM 690 O O . ASP A 1 87 ? -8.750 -8.036 21.669 1.00 92.38 87 ASP A O 1
ATOM 694 N N . ARG A 1 88 ? -7.687 -6.414 20.533 1.00 91.25 88 ARG A N 1
ATOM 695 C CA . ARG A 1 88 ? -7.010 -5.848 21.713 1.00 91.25 88 ARG A CA 1
ATOM 696 C C . ARG A 1 88 ? -8.017 -5.344 22.745 1.00 91.25 88 ARG A C 1
ATOM 698 O O . ARG A 1 88 ? -7.887 -5.650 23.927 1.00 91.25 88 ARG A O 1
ATOM 705 N N . MET A 1 89 ? -9.069 -4.650 22.301 1.00 90.12 89 MET A N 1
ATOM 706 C CA . MET A 1 89 ? -10.155 -4.195 23.175 1.00 90.12 89 MET A CA 1
ATOM 707 C C . MET A 1 89 ? -10.835 -5.368 23.892 1.00 90.12 89 MET A C 1
ATOM 709 O O . MET A 1 89 ? -11.028 -5.311 25.104 1.00 90.12 89 MET A O 1
ATOM 713 N N . ARG A 1 90 ? -11.169 -6.448 23.171 1.00 88.12 90 ARG A N 1
ATOM 714 C CA . ARG A 1 90 ? -11.788 -7.655 23.753 1.00 88.12 90 ARG A CA 1
ATOM 715 C C . ARG A 1 90 ? -10.892 -8.340 24.783 1.00 88.12 90 ARG A C 1
ATOM 717 O O . ARG A 1 90 ? -11.405 -8.928 25.728 1.00 88.12 90 ARG A O 1
ATOM 724 N N . ARG A 1 91 ? -9.572 -8.263 24.606 1.00 90.12 91 ARG A N 1
ATOM 725 C CA . ARG A 1 91 ? -8.575 -8.801 25.545 1.00 90.12 91 ARG A CA 1
ATOM 726 C C . ARG A 1 91 ? -8.284 -7.872 26.728 1.00 90.12 91 ARG A C 1
ATOM 728 O O . ARG A 1 91 ? -7.537 -8.259 27.618 1.00 90.12 91 ARG A O 1
ATOM 735 N N . GLY A 1 92 ? -8.860 -6.666 26.755 1.00 85.75 92 GLY A N 1
ATOM 736 C CA . GLY A 1 92 ? -8.560 -5.655 27.773 1.00 85.75 92 GLY A CA 1
ATOM 737 C C . GLY A 1 92 ? -7.152 -5.061 27.644 1.00 85.75 92 GLY A C 1
ATOM 738 O O . GLY A 1 92 ? -6.637 -4.479 28.595 1.00 85.75 92 GLY A O 1
ATOM 739 N N . GLU A 1 93 ? -6.520 -5.220 26.482 1.00 88.19 93 GLU A N 1
ATOM 740 C CA . GLU A 1 93 ? -5.191 -4.697 26.186 1.00 88.19 93 GLU A CA 1
ATOM 741 C C . GLU A 1 93 ? -5.263 -3.235 25.726 1.00 88.19 93 GLU A C 1
ATOM 743 O O . GLU A 1 93 ? -6.320 -2.690 25.387 1.00 88.19 93 GLU A O 1
ATOM 748 N N . GLN A 1 94 ? -4.102 -2.587 25.656 1.00 86.69 94 GLN A N 1
ATOM 749 C CA . GLN A 1 94 ? -3.999 -1.276 25.036 1.00 86.69 94 GLN A CA 1
ATOM 750 C C . GLN A 1 94 ? -4.381 -1.359 23.547 1.00 86.69 94 GLN A C 1
ATOM 752 O O . GLN A 1 94 ? -3.651 -1.919 22.735 1.00 86.69 94 GLN A O 1
ATOM 757 N N . ILE A 1 95 ? -5.513 -0.744 23.187 1.00 87.69 95 ILE A N 1
ATOM 758 C CA . ILE A 1 95 ? -6.113 -0.817 21.842 1.00 87.69 95 ILE A CA 1
ATOM 759 C C . ILE A 1 95 ? -5.138 -0.330 20.760 1.00 87.69 95 ILE A C 1
ATOM 761 O O . ILE A 1 95 ? -4.919 -1.002 19.754 1.00 87.69 95 ILE A O 1
ATOM 765 N N . THR A 1 96 ? -4.502 0.820 20.988 1.00 89.31 96 THR A N 1
ATOM 766 C CA . THR A 1 96 ? -3.598 1.460 20.021 1.00 89.31 96 THR A CA 1
ATOM 767 C C . THR A 1 96 ? -2.311 1.944 20.668 1.00 89.31 96 THR A C 1
ATOM 769 O O . THR A 1 96 ? -2.333 2.492 21.780 1.00 89.31 96 THR A O 1
ATOM 772 N N . GLU A 1 97 ? -1.212 1.869 19.928 1.00 86.06 97 GLU A N 1
ATOM 773 C CA . GLU A 1 97 ? 0.073 2.427 20.343 1.00 86.06 97 GLU A CA 1
ATOM 774 C C . GLU A 1 97 ? 0.042 3.968 20.350 1.00 86.06 97 GLU A C 1
ATOM 776 O O . GLU A 1 97 ? -0.674 4.583 19.546 1.00 86.06 97 GLU A O 1
ATOM 781 N N . PRO A 1 98 ? 0.772 4.639 21.259 1.00 83.81 98 PRO A N 1
ATOM 782 C CA . PRO A 1 98 ? 0.888 6.095 21.246 1.00 83.81 98 PRO A CA 1
ATOM 783 C C . PRO A 1 98 ? 1.507 6.588 19.928 1.00 83.81 98 PRO A C 1
ATOM 785 O O . PRO A 1 98 ? 2.474 6.014 19.446 1.00 83.81 98 PRO A O 1
ATOM 788 N N . GLY A 1 99 ? 0.945 7.646 19.334 1.00 83.19 99 GLY A N 1
ATOM 789 C CA . GLY A 1 99 ? 1.445 8.225 18.076 1.00 83.19 99 GLY A CA 1
ATOM 790 C C . GLY A 1 99 ? 1.078 7.461 16.795 1.00 83.19 99 GLY A C 1
ATOM 791 O O . GLY A 1 99 ? 1.295 7.985 15.704 1.00 83.19 99 GLY A O 1
ATOM 792 N N . SER A 1 100 ? 0.475 6.274 16.911 1.00 89.19 100 SER A N 1
ATOM 793 C CA . SER A 1 100 ? 0.031 5.477 15.763 1.00 89.19 100 SER A CA 1
ATOM 794 C C . SER A 1 100 ? -1.073 6.163 14.945 1.00 89.19 100 SER A C 1
ATOM 796 O O . SER A 1 100 ? -1.844 6.991 15.455 1.00 89.19 100 SER A O 1
ATOM 798 N N . LEU A 1 101 ? -1.159 5.812 13.657 1.00 89.19 101 LEU A N 1
ATOM 799 C CA . LEU A 1 101 ? -2.224 6.279 12.767 1.00 89.19 101 LEU A CA 1
ATOM 800 C C . LEU A 1 101 ? -3.593 5.819 13.288 1.00 89.19 101 LEU A C 1
ATOM 802 O O . LEU A 1 101 ? -4.532 6.610 13.356 1.00 89.19 101 LEU A O 1
ATOM 806 N N . GLU A 1 102 ? -3.665 4.573 13.751 1.00 92.12 102 GLU A N 1
ATOM 807 C CA . GLU A 1 102 ? -4.824 3.937 14.367 1.00 92.12 102 GLU A CA 1
ATOM 808 C C . GLU A 1 102 ? -5.353 4.777 15.526 1.00 92.12 102 GLU A C 1
ATOM 810 O O . GLU A 1 102 ? -6.541 5.080 15.561 1.00 92.12 102 GLU A O 1
ATOM 815 N N . ARG A 1 103 ? -4.482 5.214 16.450 1.00 90.44 103 ARG A N 1
ATOM 816 C CA . ARG A 1 103 ? -4.881 6.025 17.612 1.00 90.44 103 ARG A CA 1
ATOM 817 C C . ARG A 1 103 ? -5.485 7.357 17.198 1.00 90.44 103 ARG A C 1
ATOM 819 O O . ARG A 1 103 ? -6.495 7.781 17.755 1.00 90.44 103 ARG A O 1
ATOM 826 N N . ARG A 1 104 ? -4.854 8.033 16.237 1.00 91.69 104 ARG A N 1
ATOM 827 C CA . ARG A 1 104 ? -5.310 9.337 15.741 1.00 91.69 104 ARG A CA 1
ATOM 828 C C . ARG A 1 104 ? -6.680 9.217 15.082 1.00 91.69 104 ARG A C 1
ATOM 830 O O . ARG A 1 104 ? -7.572 10.010 15.375 1.00 91.69 104 ARG A O 1
ATOM 837 N N . LEU A 1 105 ? -6.844 8.214 14.222 1.00 92.12 105 LEU A N 1
ATOM 838 C CA . LEU A 1 105 ? -8.083 7.978 13.493 1.00 92.12 105 LEU A CA 1
ATOM 839 C C . LEU A 1 105 ? -9.195 7.485 14.415 1.00 92.12 105 LEU A C 1
ATOM 841 O O . LEU A 1 105 ? -10.297 8.017 14.327 1.00 92.12 105 LEU A O 1
ATOM 845 N N . LEU A 1 106 ? -8.911 6.563 15.342 1.00 91.00 106 LEU A N 1
ATOM 846 C CA . LEU A 1 106 ? -9.882 6.107 16.339 1.00 91.00 106 LEU A CA 1
ATOM 847 C C . LEU A 1 106 ? -10.378 7.266 17.198 1.00 91.00 106 LEU A C 1
ATOM 849 O O . LEU A 1 106 ? -11.580 7.482 17.259 1.00 91.00 106 LEU A O 1
ATOM 853 N N . ASN A 1 107 ? -9.476 8.079 17.756 1.00 90.62 107 ASN A N 1
ATOM 854 C CA . ASN A 1 107 ? -9.871 9.264 18.521 1.00 90.62 107 ASN A CA 1
ATOM 855 C C . ASN A 1 107 ? -10.709 10.248 17.691 1.00 90.62 107 ASN A C 1
ATOM 857 O O . ASN A 1 107 ? -11.588 10.913 18.231 1.00 90.62 107 ASN A O 1
ATOM 861 N N . SER A 1 108 ? -10.442 10.361 16.387 1.00 89.56 108 SER A N 1
ATOM 862 C CA . SER A 1 108 ? -11.217 11.226 15.499 1.00 89.56 108 SER A CA 1
ATOM 863 C C . SER A 1 108 ? -12.638 10.703 15.283 1.00 89.56 108 SER A C 1
ATOM 865 O O . SER A 1 108 ? -13.583 11.481 15.398 1.00 89.56 108 SER A O 1
ATOM 867 N N . VAL A 1 109 ? -12.804 9.407 14.996 1.00 91.00 109 VAL A N 1
ATOM 868 C CA . VAL A 1 109 ? -14.123 8.820 14.698 1.00 91.00 109 VAL A CA 1
ATOM 869 C C . VAL A 1 109 ? -14.964 8.590 15.953 1.00 91.00 109 VAL A C 1
ATOM 871 O O . VAL A 1 109 ? -16.182 8.673 15.878 1.00 91.00 109 VAL A O 1
ATOM 874 N N . THR A 1 110 ? -14.342 8.362 17.114 1.00 89.00 110 THR A N 1
ATOM 875 C CA . THR A 1 110 ? -15.042 8.214 18.403 1.00 89.00 110 THR A CA 1
ATOM 876 C C . THR A 1 110 ? -15.215 9.534 19.157 1.00 89.00 110 THR A C 1
ATOM 878 O O . THR A 1 110 ? -15.665 9.528 20.302 1.00 89.00 110 THR A O 1
ATOM 881 N N . HIS A 1 111 ? -14.825 10.671 18.568 1.00 85.69 111 HIS A N 1
ATOM 882 C CA . HIS A 1 111 ? -14.822 11.981 19.234 1.00 85.69 111 HIS A CA 1
ATOM 883 C C . HIS A 1 111 ? -14.072 11.983 20.583 1.00 85.69 111 HIS A C 1
ATOM 885 O O . HIS A 1 111 ? -14.479 12.627 21.548 1.00 85.69 111 HIS A O 1
ATOM 891 N N . GLY A 1 112 ? -12.966 11.241 20.656 1.00 82.56 112 GLY A N 1
ATOM 892 C CA . GLY A 1 112 ? -12.117 11.122 21.841 1.00 82.56 112 GLY A CA 1
ATOM 893 C C . GLY A 1 112 ? -12.633 10.151 22.905 1.00 82.56 112 GLY A C 1
ATOM 894 O O . GLY A 1 112 ? -11.946 9.945 23.905 1.00 82.56 112 GLY A O 1
ATOM 895 N N . GLN A 1 113 ? -13.796 9.523 22.707 1.00 85.69 113 GLN A N 1
ATOM 896 C CA . GLN A 1 113 ? -14.268 8.482 23.616 1.00 85.69 113 GLN A CA 1
ATOM 897 C C . GLN A 1 113 ? -13.463 7.186 23.427 1.00 85.69 113 GLN A C 1
ATOM 899 O O . GLN A 1 113 ? -13.201 6.785 22.287 1.00 85.69 113 GLN A O 1
ATOM 904 N N . PRO A 1 114 ? -13.074 6.491 24.512 1.00 84.50 114 PRO A N 1
ATOM 905 C CA . PRO A 1 114 ? -12.445 5.183 24.395 1.00 84.50 114 PRO A CA 1
ATOM 906 C C . PRO A 1 114 ? -13.388 4.201 23.698 1.00 84.50 114 PRO A C 1
ATOM 908 O O . PRO A 1 114 ? -14.557 4.108 24.063 1.00 84.50 114 PRO A O 1
ATOM 911 N N . LEU A 1 115 ? -12.872 3.422 22.745 1.00 83.81 115 LEU A N 1
ATOM 912 C CA . LEU A 1 115 ? -13.678 2.513 21.920 1.00 83.81 115 LEU A CA 1
ATOM 913 C C . LEU A 1 115 ? -14.548 1.546 22.750 1.00 83.81 115 LEU A C 1
ATOM 915 O O . L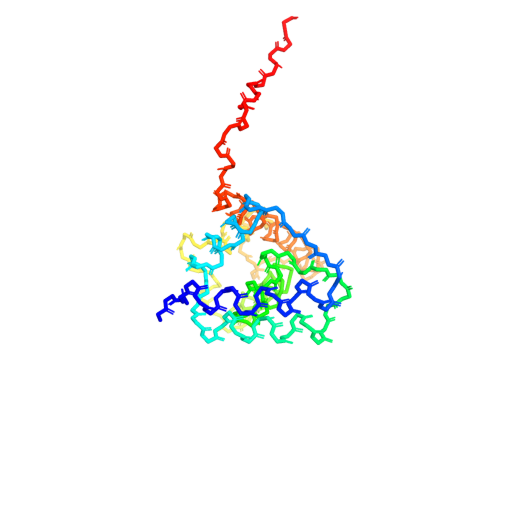EU A 1 115 ? -15.689 1.287 22.388 1.00 83.81 115 LEU A O 1
ATOM 919 N N . GLY A 1 116 ? -14.051 1.087 23.905 1.00 83.19 116 GLY A N 1
ATOM 920 C CA . GLY A 1 116 ? -14.801 0.211 24.817 1.00 83.19 116 GLY A CA 1
ATOM 921 C C . GLY A 1 116 ? -15.994 0.861 25.533 1.00 83.19 116 GLY A C 1
ATOM 922 O O . GLY A 1 116 ? -16.763 0.152 26.169 1.00 83.19 116 GLY A O 1
ATOM 923 N N . HIS A 1 117 ? -16.153 2.185 25.450 1.00 85.31 117 HIS A N 1
ATOM 924 C CA . HIS A 1 117 ? -17.279 2.928 26.032 1.00 85.31 117 HIS A CA 1
ATOM 925 C C . HIS A 1 117 ? -18.337 3.313 24.989 1.00 85.31 117 HIS A C 1
ATOM 927 O O . HIS A 1 117 ? -19.353 3.910 25.340 1.00 85.31 117 HIS A O 1
ATOM 933 N N . VAL A 1 118 ? -18.108 2.996 23.712 1.00 86.50 118 VAL A N 1
ATOM 934 C CA . VAL A 1 118 ? -19.050 3.313 22.640 1.00 86.50 118 VAL A CA 1
ATOM 935 C C . VAL A 1 118 ? -20.182 2.286 22.607 1.00 86.50 118 VAL A C 1
ATOM 937 O O . VAL A 1 118 ? -19.970 1.085 22.770 1.00 86.50 118 VAL A O 1
ATOM 940 N N . GLU A 1 119 ? -21.403 2.755 22.357 1.00 85.56 119 GLU A N 1
ATOM 941 C CA . GLU A 1 119 ? -22.569 1.888 22.203 1.00 85.56 119 GLU A CA 1
ATOM 942 C C . GLU A 1 119 ? -22.396 0.921 21.017 1.00 85.56 119 GLU A C 1
ATOM 944 O O . GLU A 1 119 ? -22.068 1.332 19.903 1.00 85.56 119 GLU A O 1
ATOM 949 N N . THR A 1 120 ? -22.719 -0.361 21.211 1.00 84.94 120 THR A N 1
ATOM 950 C CA . THR A 1 120 ? -22.542 -1.417 20.195 1.00 84.94 120 THR A CA 1
ATOM 951 C C . THR A 1 120 ? -23.198 -1.084 18.852 1.00 84.94 120 THR A C 1
ATOM 953 O O . THR A 1 120 ? -22.624 -1.362 17.804 1.00 84.94 120 THR A O 1
ATOM 956 N N . LYS A 1 121 ? -24.363 -0.420 18.866 1.00 87.00 121 LYS A N 1
ATOM 957 C CA . LYS A 1 121 ? -25.088 0.013 17.654 1.00 87.00 121 LYS A CA 1
ATOM 958 C C . LYS A 1 121 ? -24.311 1.012 16.783 1.00 87.00 121 LYS A C 1
ATOM 960 O O . LYS A 1 121 ? -24.648 1.184 15.618 1.00 87.00 121 LYS A O 1
ATOM 965 N N . GLN A 1 122 ? -23.302 1.687 17.335 1.00 88.19 122 GLN A N 1
ATOM 966 C CA . GLN A 1 122 ? -22.476 2.654 16.610 1.00 88.19 122 GLN A CA 1
ATOM 967 C C . GLN A 1 122 ? -21.224 2.010 15.998 1.00 88.19 122 GLN A C 1
ATOM 969 O O . GLN A 1 122 ? -20.584 2.625 15.147 1.00 88.19 122 GLN A O 1
ATOM 974 N N . LEU A 1 123 ? -20.869 0.779 16.386 1.00 88.38 123 LEU A N 1
ATOM 975 C CA . LEU A 1 123 ? -19.614 0.145 15.970 1.00 88.38 123 LEU A CA 1
ATOM 976 C C . LEU A 1 123 ? -19.523 -0.071 14.457 1.00 88.38 123 LEU A C 1
ATOM 978 O O . LEU A 1 123 ? -18.455 0.139 13.892 1.00 88.38 123 LEU A O 1
ATOM 982 N N . ASP A 1 124 ? -20.623 -0.424 13.790 1.00 89.06 124 ASP A N 1
ATOM 983 C CA . ASP A 1 124 ? -20.624 -0.604 12.332 1.00 89.06 124 ASP A CA 1
ATOM 984 C C . ASP A 1 124 ? -20.375 0.719 11.596 1.00 89.06 124 ASP A C 1
ATOM 986 O O . ASP A 1 124 ? -19.621 0.773 10.619 1.00 89.06 124 ASP A O 1
ATOM 990 N N . PHE A 1 125 ? -20.961 1.811 12.099 1.00 90.94 125 PHE A N 1
ATOM 991 C CA . PHE A 1 125 ? -20.716 3.152 11.576 1.00 90.94 125 PHE A CA 1
ATOM 992 C C . PHE A 1 125 ? -19.262 3.577 11.806 1.00 90.94 125 PHE A C 1
ATOM 994 O O . PHE A 1 125 ? -18.601 4.037 10.875 1.00 90.94 125 PHE A O 1
ATOM 1001 N N . LEU A 1 126 ? -18.735 3.358 13.013 1.00 92.38 126 LEU A N 1
ATOM 1002 C CA . LEU A 1 126 ? -17.344 3.667 13.338 1.00 92.38 126 LEU A CA 1
ATOM 1003 C C . LEU A 1 126 ? -16.356 2.852 12.508 1.00 92.38 126 LEU A C 1
ATOM 1005 O O . LEU A 1 126 ? -15.378 3.421 12.029 1.00 92.38 126 LEU A O 1
ATOM 1009 N N . LYS A 1 127 ? -16.618 1.557 12.283 1.00 93.00 127 LYS A N 1
ATOM 1010 C CA . LYS A 1 127 ? -15.806 0.714 11.398 1.00 93.00 127 LYS A CA 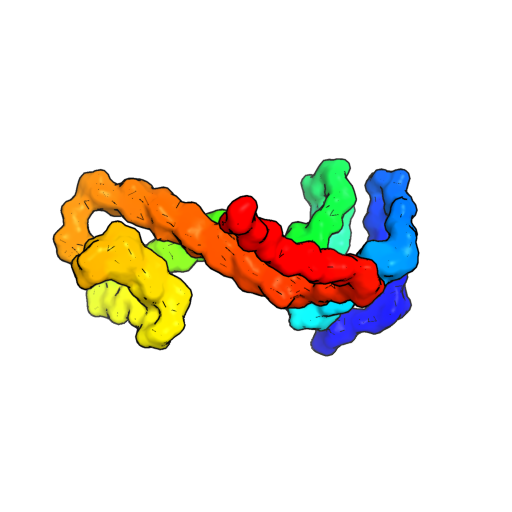1
ATOM 1011 C C . LYS A 1 127 ? -15.758 1.318 10.002 1.00 93.00 127 LYS A C 1
ATOM 1013 O O . LYS A 1 127 ? -14.678 1.455 9.435 1.00 93.00 127 LYS A O 1
ATOM 1018 N N . LYS A 1 128 ? -16.911 1.715 9.457 1.00 90.81 128 LYS A N 1
ATOM 1019 C CA . LYS A 1 128 ? -16.994 2.335 8.131 1.00 90.81 128 LYS A CA 1
ATOM 1020 C C . LYS A 1 128 ? -16.191 3.638 8.063 1.00 90.81 128 LYS A C 1
ATOM 1022 O O . LYS A 1 128 ? -15.344 3.767 7.184 1.00 90.81 128 LYS A O 1
ATOM 1027 N N . GLU A 1 129 ? -16.408 4.564 8.996 1.00 93.62 129 GLU A N 1
ATOM 1028 C CA . GLU A 1 129 ? -15.687 5.846 9.044 1.00 93.62 129 GLU A CA 1
ATOM 1029 C C . GLU A 1 129 ? -14.179 5.658 9.231 1.00 93.62 129 GLU A C 1
ATOM 1031 O O . GLU A 1 129 ? -13.381 6.290 8.534 1.00 93.62 129 GLU A O 1
ATOM 1036 N N . PHE A 1 130 ? -13.778 4.762 10.135 1.00 94.00 130 PHE A N 1
ATOM 1037 C CA . PHE A 1 130 ? -12.378 4.426 10.361 1.00 94.00 130 PHE A CA 1
ATOM 1038 C C . PHE A 1 130 ? -11.744 3.893 9.080 1.00 94.00 130 PHE A C 1
ATOM 1040 O O . PHE A 1 130 ? -10.725 4.418 8.640 1.00 94.00 130 PHE A O 1
ATOM 1047 N N . VAL A 1 131 ? -12.374 2.903 8.442 1.00 90.31 131 VAL A N 1
ATOM 1048 C CA . VAL A 1 131 ? -11.852 2.279 7.226 1.00 90.31 131 VAL A CA 1
ATOM 1049 C C . VAL A 1 131 ? -11.726 3.293 6.092 1.00 90.31 131 VAL A C 1
ATOM 1051 O O . VAL A 1 131 ? -10.697 3.325 5.416 1.00 90.31 131 VAL A O 1
ATOM 1054 N N . THR A 1 132 ? -12.721 4.162 5.902 1.00 87.25 132 THR A N 1
ATOM 1055 C CA . THR A 1 132 ? -12.679 5.223 4.887 1.00 87.25 132 THR A CA 1
ATOM 1056 C C . THR A 1 132 ? -11.521 6.191 5.125 1.00 87.25 132 THR A C 1
ATOM 1058 O O . THR A 1 132 ? -10.738 6.441 4.207 1.00 87.25 132 THR A O 1
ATOM 1061 N N . ARG A 1 133 ? -11.366 6.710 6.349 1.00 90.75 133 ARG A N 1
ATOM 1062 C CA . ARG A 1 133 ? -10.302 7.676 6.669 1.00 90.75 133 ARG A CA 1
ATOM 1063 C C . ARG A 1 133 ? -8.920 7.042 6.615 1.00 90.75 133 ARG A C 1
ATOM 1065 O O . ARG A 1 133 ? -8.013 7.635 6.047 1.00 90.75 133 ARG A O 1
ATOM 1072 N N . TYR A 1 134 ? -8.776 5.820 7.121 1.00 91.19 134 TYR A N 1
ATOM 1073 C CA . TYR A 1 134 ? -7.522 5.072 7.070 1.00 91.19 134 TYR A CA 1
ATOM 1074 C C . TYR A 1 134 ? -7.093 4.824 5.621 1.00 91.19 134 TYR A C 1
ATOM 1076 O O . TYR A 1 134 ? -5.958 5.111 5.254 1.00 91.19 134 TYR A O 1
ATOM 1084 N N . THR A 1 135 ? -8.026 4.383 4.770 1.00 81.56 135 THR A N 1
ATOM 1085 C CA . THR A 1 135 ? -7.777 4.193 3.332 1.00 81.56 135 THR A CA 1
ATOM 1086 C C . THR A 1 135 ? -7.339 5.501 2.666 1.00 81.56 135 THR A C 1
ATOM 1088 O O . THR A 1 135 ? -6.386 5.503 1.890 1.00 81.56 135 THR A O 1
ATOM 1091 N N . SER A 1 136 ? -8.007 6.619 2.978 1.00 79.62 136 SER A N 1
ATOM 1092 C CA . SER A 1 136 ? -7.654 7.943 2.451 1.00 79.62 136 SER A CA 1
ATOM 1093 C C . SER A 1 136 ? -6.265 8.392 2.902 1.00 79.62 136 SER A C 1
ATOM 1095 O O . SER A 1 136 ? -5.497 8.899 2.089 1.00 79.62 136 SER A O 1
ATOM 1097 N N . GLU A 1 137 ? -5.915 8.195 4.173 1.00 84.69 137 GLU A N 1
ATOM 1098 C CA . GLU A 1 137 ? -4.611 8.599 4.698 1.00 84.69 137 GLU A CA 1
ATOM 1099 C C . GLU A 1 137 ? -3.478 7.782 4.066 1.00 84.69 137 GLU A C 1
ATOM 1101 O O . GLU A 1 137 ? -2.451 8.343 3.687 1.00 84.69 137 GLU A O 1
ATOM 1106 N N . LEU A 1 138 ? -3.679 6.469 3.895 1.00 80.81 138 LEU A N 1
ATOM 1107 C CA . LEU A 1 138 ? -2.735 5.613 3.176 1.00 80.81 138 LEU A CA 1
ATOM 1108 C C . LEU A 1 138 ? -2.570 6.063 1.721 1.00 80.81 138 LEU A C 1
ATOM 1110 O O . LEU A 1 138 ? -1.444 6.179 1.239 1.00 80.81 138 LEU A O 1
ATOM 1114 N N . ALA A 1 139 ? -3.673 6.386 1.041 1.00 73.12 139 ALA A N 1
ATOM 1115 C CA . ALA A 1 139 ? -3.632 6.891 -0.327 1.00 73.12 139 ALA A CA 1
ATOM 1116 C C . ALA A 1 139 ? -2.883 8.228 -0.437 1.00 73.12 139 ALA A C 1
ATOM 1118 O O . ALA A 1 139 ? -2.081 8.405 -1.352 1.00 73.12 139 ALA A O 1
ATOM 1119 N N . GLN A 1 140 ? -3.089 9.153 0.504 1.00 72.81 140 GLN A N 1
ATOM 1120 C CA . GLN A 1 140 ? -2.371 10.429 0.546 1.00 72.81 140 GLN A CA 1
ATOM 1121 C C . GLN A 1 140 ? -0.880 10.244 0.834 1.00 72.81 140 GLN A C 1
ATOM 1123 O O . GLN A 1 140 ? -0.051 10.876 0.184 1.00 72.81 140 GLN A O 1
ATOM 1128 N N . GLN A 1 141 ? -0.518 9.360 1.766 1.00 76.12 141 GLN A N 1
ATOM 1129 C CA . GLN A 1 141 ? 0.883 9.050 2.054 1.00 76.12 141 GLN A CA 1
ATOM 1130 C C . GLN A 1 141 ? 1.575 8.414 0.847 1.00 76.12 141 GLN A C 1
ATOM 1132 O O . GLN A 1 141 ? 2.690 8.805 0.509 1.00 76.12 141 GLN A O 1
ATOM 1137 N N . ALA A 1 142 ? 0.907 7.486 0.162 1.00 67.12 142 ALA A N 1
ATOM 1138 C CA . ALA A 1 142 ? 1.418 6.884 -1.064 1.00 67.12 142 ALA A CA 1
ATOM 1139 C C . ALA A 1 142 ? 1.574 7.920 -2.189 1.00 67.12 142 ALA A C 1
ATOM 1141 O O . ALA A 1 142 ? 2.597 7.946 -2.876 1.00 67.12 142 ALA A O 1
ATOM 1142 N N . ALA A 1 143 ? 0.611 8.835 -2.338 1.00 61.50 143 ALA A N 1
ATOM 1143 C CA . ALA A 1 143 ? 0.710 9.943 -3.285 1.00 61.50 143 ALA A CA 1
ATOM 1144 C C . ALA A 1 143 ? 1.872 10.893 -2.947 1.00 61.50 143 ALA A C 1
ATOM 1146 O O . ALA A 1 143 ? 2.602 11.297 -3.843 1.00 61.50 143 ALA A O 1
ATOM 1147 N N . ALA A 1 144 ? 2.100 11.203 -1.669 1.00 67.44 144 ALA A N 1
ATOM 1148 C CA . ALA A 1 144 ? 3.204 12.061 -1.235 1.00 67.44 144 ALA A CA 1
ATOM 1149 C C . ALA A 1 144 ? 4.588 11.415 -1.427 1.00 67.44 144 ALA A C 1
ATOM 1151 O O . ALA A 1 144 ? 5.571 12.119 -1.650 1.00 67.44 144 ALA A O 1
ATOM 1152 N N . ARG A 1 145 ? 4.675 10.081 -1.351 1.00 67.38 145 ARG A N 1
ATOM 1153 C CA . ARG A 1 145 ? 5.900 9.317 -1.646 1.00 67.38 145 ARG A CA 1
ATOM 1154 C C . ARG A 1 145 ? 6.141 9.128 -3.140 1.00 67.38 145 ARG A C 1
ATOM 1156 O O . ARG A 1 145 ? 7.254 8.793 -3.534 1.00 67.38 145 ARG A O 1
ATOM 1163 N N . THR A 1 146 ? 5.114 9.328 -3.965 1.00 54.31 146 THR A N 1
ATOM 1164 C CA . THR A 1 146 ? 5.239 9.245 -5.419 1.00 54.31 146 THR A CA 1
ATOM 1165 C C . THR A 1 146 ? 6.116 10.405 -5.904 1.00 54.31 146 THR A C 1
ATOM 1167 O O . THR A 1 146 ? 5.752 11.564 -5.693 1.00 54.31 146 THR A O 1
ATOM 1170 N N . PRO A 1 147 ? 7.265 10.139 -6.555 1.00 57.66 147 PRO A N 1
ATOM 1171 C CA . PRO A 1 147 ? 8.140 11.197 -7.041 1.00 57.66 147 PRO A CA 1
ATOM 1172 C C . PRO A 1 147 ? 7.402 12.114 -8.022 1.00 57.66 147 PRO A C 1
ATOM 1174 O O . PRO A 1 147 ? 6.777 11.642 -8.975 1.00 57.66 147 PRO A O 1
ATOM 1177 N N . ALA A 1 148 ? 7.499 13.429 -7.816 1.00 53.81 148 ALA A N 1
ATOM 1178 C CA . ALA A 1 148 ? 6.981 14.398 -8.771 1.00 53.81 148 ALA A CA 1
ATOM 1179 C C . ALA A 1 148 ? 7.770 14.316 -10.088 1.00 53.81 148 ALA A C 1
ATOM 1181 O O . ALA A 1 148 ? 9.001 14.233 -10.089 1.00 53.81 148 ALA A O 1
ATOM 1182 N N . LEU A 1 149 ? 7.061 14.374 -11.219 1.00 44.41 149 LEU A N 1
ATOM 1183 C CA . LEU A 1 149 ? 7.680 14.528 -12.534 1.00 44.41 149 LEU A CA 1
ATOM 1184 C C . LEU A 1 149 ? 8.548 15.803 -12.536 1.00 44.41 149 LEU A C 1
ATOM 1186 O O . LEU A 1 149 ? 8.012 16.888 -12.288 1.00 44.41 149 LEU A O 1
ATOM 1190 N N . PRO A 1 150 ? 9.855 15.726 -12.854 1.00 38.59 150 PRO A N 1
ATOM 1191 C CA . PRO A 1 150 ? 10.646 16.926 -13.073 1.00 38.59 150 PRO A CA 1
ATOM 1192 C C . PRO A 1 150 ? 10.098 17.641 -14.315 1.00 38.59 150 PRO A C 1
ATOM 1194 O O . PRO A 1 150 ? 10.249 17.146 -15.431 1.00 38.59 150 PRO A O 1
ATOM 1197 N N . GLY A 1 151 ? 9.429 18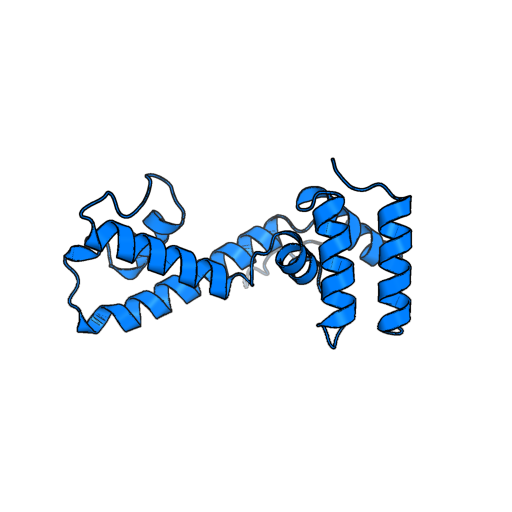.781 -14.113 1.00 47.16 151 GLY A N 1
ATOM 1198 C CA . GLY A 1 151 ? 8.919 19.638 -15.190 1.00 47.16 151 GLY A CA 1
ATOM 1199 C C . GLY A 1 151 ? 7.421 19.950 -15.165 1.00 47.16 151 GLY A C 1
ATOM 1200 O O . GLY A 1 151 ? 6.973 20.709 -16.019 1.00 47.16 151 GLY A O 1
ATOM 1201 N N . ALA A 1 152 ? 6.639 19.429 -14.214 1.00 37.50 152 ALA A N 1
ATOM 1202 C CA . ALA A 1 152 ? 5.276 19.924 -14.018 1.00 37.50 152 ALA A CA 1
ATOM 1203 C C . ALA A 1 152 ? 5.334 21.273 -13.271 1.00 37.50 152 ALA A C 1
ATOM 1205 O O . ALA A 1 152 ? 5.830 21.300 -12.140 1.00 37.50 152 ALA A O 1
ATOM 1206 N N . PRO A 1 153 ? 4.886 22.400 -13.860 1.00 42.91 153 PRO A N 1
ATOM 1207 C CA . PRO A 1 153 ? 4.755 23.635 -13.106 1.00 42.91 153 PRO A 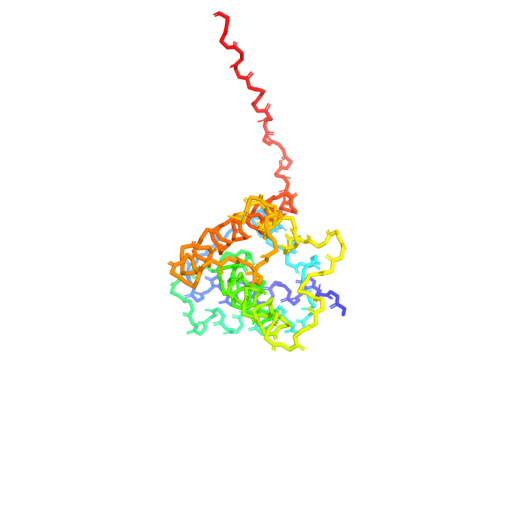CA 1
ATOM 1208 C C . PRO A 1 153 ? 3.758 23.387 -11.974 1.00 42.91 153 PRO A C 1
ATOM 1210 O O . PRO A 1 153 ? 2.636 22.939 -12.202 1.00 42.91 153 PRO A O 1
ATOM 1213 N N . VAL A 1 154 ? 4.194 23.648 -10.744 1.00 48.12 154 VAL A N 1
ATOM 1214 C CA . VAL A 1 154 ? 3.309 23.712 -9.585 1.00 48.12 154 VAL A CA 1
ATOM 1215 C C . VAL A 1 154 ? 2.390 24.904 -9.840 1.00 48.12 154 VAL A C 1
ATOM 1217 O O . VAL A 1 154 ? 2.802 26.047 -9.652 1.00 48.12 154 VAL A O 1
ATOM 1220 N N . GLU A 1 155 ? 1.182 24.665 -10.354 1.00 44.75 155 GLU A N 1
ATOM 1221 C CA . GLU A 1 155 ? 0.159 25.706 -10.409 1.00 44.75 155 GLU A CA 1
ATOM 1222 C C . GLU A 1 155 ? -0.128 26.129 -8.968 1.00 44.75 155 GLU A C 1
ATOM 1224 O O . GLU A 1 155 ? -0.745 25.407 -8.183 1.00 44.75 155 GLU A O 1
ATOM 1229 N N . ALA A 1 156 ? 0.403 27.295 -8.602 1.00 44.53 156 ALA A N 1
ATOM 1230 C CA . ALA A 1 156 ? 0.085 27.951 -7.352 1.00 44.53 156 ALA A CA 1
ATOM 1231 C C . ALA A 1 156 ? -1.440 28.145 -7.267 1.00 44.53 156 ALA A C 1
ATOM 1233 O O . ALA A 1 156 ? -2.076 28.441 -8.286 1.00 44.53 156 ALA A O 1
ATOM 1234 N N . PRO A 1 157 ? -2.046 27.998 -6.076 1.00 45.09 157 PRO A N 1
ATOM 1235 C CA . PRO A 1 157 ? -3.479 28.180 -5.918 1.00 45.09 157 PRO A CA 1
ATOM 1236 C C . PRO A 1 157 ? -3.867 29.579 -6.402 1.00 45.09 157 PRO A C 1
ATOM 1238 O O . PRO A 1 157 ? -3.350 30.583 -5.909 1.00 45.09 157 PRO A O 1
ATOM 1241 N N . ARG A 1 158 ? -4.776 29.643 -7.385 1.00 45.72 158 ARG A N 1
ATOM 1242 C CA . ARG A 1 158 ? -5.431 30.888 -7.801 1.00 45.72 158 ARG A CA 1
ATOM 1243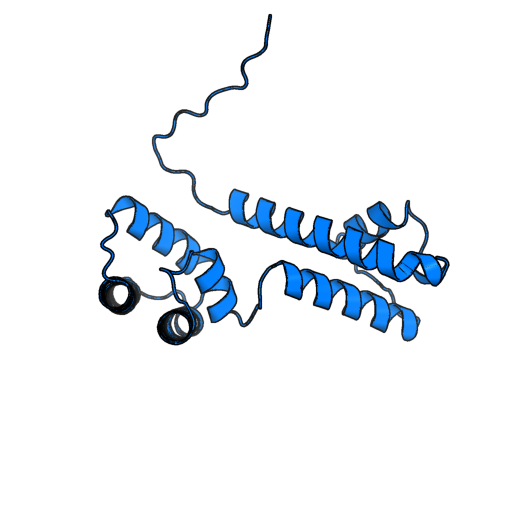 C C . ARG A 1 158 ? -6.130 31.479 -6.579 1.00 45.72 158 ARG A C 1
ATOM 1245 O O . ARG A 1 158 ? -7.207 31.029 -6.194 1.00 45.72 158 ARG A O 1
ATOM 1252 N N . VAL A 1 159 ? -5.511 32.487 -5.976 1.00 43.97 159 VAL A N 1
ATOM 1253 C CA . VAL A 1 159 ? -6.194 33.394 -5.060 1.00 43.97 159 VAL A CA 1
ATOM 1254 C C . VAL A 1 159 ? -7.159 34.195 -5.926 1.00 43.97 159 VAL A C 1
ATOM 1256 O O . VAL A 1 159 ? -6.732 34.995 -6.756 1.00 43.97 159 VAL A O 1
ATOM 1259 N N . LEU A 1 160 ? -8.454 33.909 -5.797 1.00 45.38 160 LEU A N 1
ATOM 1260 C CA . LEU A 1 160 ? -9.506 34.774 -6.320 1.00 45.38 160 LEU A CA 1
ATOM 1261 C C . LEU A 1 160 ? -9.410 36.097 -5.548 1.00 45.38 160 LEU A C 1
ATOM 1263 O O . LEU A 1 160 ? -9.688 36.122 -4.349 1.00 45.38 160 LEU A O 1
ATOM 1267 N N . GLN A 1 161 ? -8.944 37.147 -6.224 1.00 45.88 161 GLN A N 1
ATOM 1268 C CA . GLN A 1 161 ? -9.162 38.536 -5.823 1.00 45.88 161 GLN A CA 1
ATOM 1269 C C . GLN A 1 161 ? -10.380 39.081 -6.557 1.00 45.88 161 GLN A C 1
ATOM 1271 O O . GLN A 1 161 ? -10.553 38.713 -7.743 1.00 45.88 161 GLN A O 1
#

Foldseek 3Di:
DFDDPVLLVVLVVLLCVLQVHDDDPLVSVLLSVLCSVQAHSQLLVQLSVCCSVPPPHRDDSVSSSCRSVVPPAQLVVLLVLLVQLVVCVVVVHDSDDPPDPSVVLLCVLVVNDDPNPDDPVCSVVSSVSSSVVSNVVVVVVSVVSRDDDVPDPPPDPPPDD